Protein AF-A0A8S3RDM1-F1 (afdb_monomer_lite)

Foldseek 3Di:
DPDPPPVPPPPVDLVSQLVVLVVQLVVLVVLLVLLQLLLVFFPDNVLSVQLNVLSVVLNVLSVVLNVLSVVVVVDPDDVVSVVVNVVSVVVNVVSSVSSQVSSLVSLLRDGHDDPDPPPPPSNVSNVLSVVVNVQQVVVVVVCVVVFDADPVRDGDDDPDDGDGSVVVPDDD

InterPro domains:
  IPR006077 Vinculin/alpha-catenin [PF01044] (12-110)
  IPR036723 Alpha-catenin/vinculin-like superfamily [SSF47220] (10-109)

Radius of gyration: 20.77 Å; chains: 1; bounding box: 44×54×52 Å

Sequence (172 aa):
MATSEWKLIMWKTHEELVKTARSVAENGRKMMKFAEILSQHCVDKRFARDLIFYANQIPTVSTQLSIIANVHQGSSGDGDVTKILTENAENLMKIVLQTMKAAEAVCVKGLKAPEDSSNSDATSAIVLATQWQRRLIRQRQREIVDADRDDLGLRRIEEHRPPKLTQIFKTE

Organism: Mytilus edulis (NCBI:txid6550)

pLDDT: mean 79.58, std 14.22, range [36.25, 95.94]

Structure (mmCIF, N/CA/C/O backbone):
data_AF-A0A8S3RDM1-F1
#
_entry.id   AF-A0A8S3RDM1-F1
#
loop_
_atom_site.group_PDB
_atom_site.id
_atom_site.type_symbol
_atom_site.label_atom_id
_atom_site.label_alt_id
_atom_site.label_comp_id
_atom_site.label_asym_id
_atom_site.label_entity_id
_atom_site.label_seq_id
_atom_site.pdbx_PDB_ins_code
_atom_site.Cartn_x
_atom_site.Cartn_y
_atom_site.Cartn_z
_atom_site.occupancy
_atom_site.B_iso_or_equiv
_atom_site.auth_seq_id
_atom_site.auth_comp_id
_atom_site.auth_asym_id
_atom_site.auth_atom_id
_atom_site.pdbx_PDB_model_num
ATOM 1 N N . MET A 1 1 ? -6.218 -23.429 35.665 1.00 36.25 1 MET A N 1
ATOM 2 C CA . MET A 1 1 ? -7.199 -22.379 35.314 1.00 36.25 1 MET A CA 1
ATOM 3 C C . MET A 1 1 ? -6.469 -21.043 35.216 1.00 36.25 1 MET A C 1
ATOM 5 O O . MET A 1 1 ? -6.485 -20.286 36.168 1.00 36.25 1 MET A O 1
ATOM 9 N N . ALA A 1 2 ? -5.747 -20.797 34.119 1.00 41.84 2 ALA A N 1
ATOM 10 C CA . ALA A 1 2 ? -4.904 -19.602 33.966 1.00 41.84 2 ALA A CA 1
ATOM 11 C C . ALA A 1 2 ? -4.796 -19.194 32.486 1.00 41.84 2 ALA A C 1
ATOM 13 O O . ALA A 1 2 ? -3.706 -19.106 31.931 1.00 41.84 2 ALA A O 1
ATOM 14 N N . THR A 1 3 ? -5.933 -19.041 31.801 1.00 45.44 3 THR A N 1
ATOM 15 C CA . THR A 1 3 ? -5.946 -18.748 30.353 1.00 45.44 3 THR A CA 1
ATOM 16 C C . THR A 1 3 ? -6.879 -17.607 29.943 1.00 45.44 3 THR A C 1
ATOM 18 O O . THR A 1 3 ? -7.034 -17.359 28.751 1.00 45.44 3 THR A O 1
ATOM 21 N N . SER A 1 4 ? -7.435 -16.850 30.894 1.00 45.03 4 SER A N 1
ATOM 22 C CA . SER A 1 4 ? -8.385 -15.764 30.587 1.00 45.03 4 SER A CA 1
ATOM 23 C C . SER A 1 4 ? -7.847 -14.351 30.850 1.00 45.03 4 SER A C 1
ATOM 25 O O . SER A 1 4 ? -8.366 -13.400 30.278 1.00 45.03 4 SER A O 1
ATOM 27 N N . GLU A 1 5 ? -6.801 -14.186 31.669 1.00 42.78 5 GLU A N 1
ATOM 28 C CA . GLU A 1 5 ? -6.366 -12.859 32.155 1.00 42.78 5 GLU A CA 1
ATOM 29 C C . GLU A 1 5 ? -5.552 -12.028 31.150 1.00 42.78 5 GLU A C 1
ATOM 31 O O . GLU A 1 5 ? -5.503 -10.807 31.257 1.00 42.78 5 GLU A O 1
ATOM 36 N N . TRP A 1 6 ? -4.965 -12.636 30.117 1.00 46.00 6 TRP A N 1
ATOM 37 C CA . TRP A 1 6 ? -4.064 -11.909 29.208 1.00 46.00 6 TRP A CA 1
ATOM 38 C C . TRP A 1 6 ? -4.769 -11.208 28.038 1.00 46.00 6 TRP A C 1
ATOM 40 O O . TRP A 1 6 ? -4.183 -10.326 27.413 1.00 46.00 6 TRP A O 1
ATOM 50 N N . LYS A 1 7 ? -6.033 -11.547 27.742 1.00 45.84 7 LYS A N 1
ATOM 51 C CA . LYS A 1 7 ? -6.793 -10.902 26.652 1.00 45.84 7 LYS A CA 1
ATOM 52 C C . LYS A 1 7 ? -7.329 -9.512 27.011 1.00 45.84 7 LYS A C 1
ATOM 54 O O . LYS A 1 7 ? -7.686 -8.771 26.102 1.00 45.84 7 LYS A O 1
ATOM 59 N N . LEU A 1 8 ? -7.335 -9.138 28.293 1.00 43.53 8 LEU A N 1
ATOM 60 C CA . LEU A 1 8 ? -7.805 -7.828 28.763 1.00 43.53 8 LEU A CA 1
ATOM 61 C C . LEU A 1 8 ? -6.695 -6.773 28.937 1.00 43.53 8 LEU A C 1
ATOM 63 O O . LEU A 1 8 ? -6.995 -5.632 29.264 1.00 43.53 8 LEU A O 1
ATOM 67 N N . ILE A 1 9 ? -5.422 -7.112 28.698 1.00 50.38 9 ILE A N 1
ATOM 68 C CA . ILE A 1 9 ? -4.283 -6.211 28.980 1.00 50.38 9 ILE A CA 1
ATOM 69 C C . ILE A 1 9 ? -3.872 -5.347 27.761 1.00 50.38 9 ILE A C 1
ATOM 71 O O . ILE A 1 9 ? -2.963 -4.527 27.851 1.00 50.38 9 ILE A O 1
ATOM 75 N N . MET A 1 10 ? -4.542 -5.458 26.610 1.00 48.69 10 MET A N 1
ATOM 76 C CA . MET A 1 10 ? -4.041 -4.884 25.346 1.00 48.69 10 MET A CA 1
ATOM 77 C C . MET A 1 10 ? -4.604 -3.524 24.899 1.00 48.69 10 MET A C 1
ATOM 79 O O . MET A 1 10 ? -4.411 -3.155 23.748 1.00 48.69 10 MET A O 1
ATOM 83 N N . TRP A 1 11 ? -5.166 -2.724 25.808 1.00 53.19 11 TRP A N 1
ATOM 84 C CA . TRP A 1 11 ? -5.164 -1.254 25.696 1.00 53.19 11 TRP A CA 1
ATOM 85 C C . TRP A 1 11 ? -5.039 -0.672 27.102 1.00 53.19 11 TRP A C 1
ATOM 87 O O . TRP A 1 11 ? -5.969 -0.780 27.897 1.00 53.19 11 TRP A O 1
ATOM 97 N N . LYS A 1 12 ? -3.876 -0.107 27.451 1.00 59.81 12 LYS A N 1
ATOM 98 C CA . LYS A 1 12 ? -3.601 0.329 28.829 1.00 59.81 12 LYS A CA 1
ATOM 99 C C . LYS A 1 12 ? -4.447 1.538 29.226 1.00 59.81 12 LYS A C 1
ATOM 101 O O . LYS A 1 12 ? -4.774 1.665 30.400 1.00 59.81 12 LYS A O 1
ATOM 106 N N . THR A 1 13 ? -4.872 2.368 28.269 1.00 66.56 13 THR A N 1
ATOM 107 C CA . THR A 1 13 ? -5.927 3.372 28.470 1.00 66.56 13 THR A CA 1
ATOM 108 C C . THR A 1 13 ? -6.707 3.663 27.183 1.00 66.56 13 THR A C 1
ATOM 110 O O . THR A 1 13 ? -6.199 3.566 26.068 1.00 66.56 13 THR A O 1
ATOM 113 N N . HIS A 1 14 ? -7.959 4.088 27.334 1.00 65.81 14 HIS A N 1
ATOM 114 C CA . HIS A 1 14 ? -8.801 4.569 26.236 1.00 65.81 14 HIS A CA 1
ATOM 115 C C . HIS A 1 14 ? -8.148 5.740 25.454 1.00 65.81 14 HIS A C 1
ATOM 117 O O . HIS A 1 14 ? -8.300 5.859 24.237 1.00 65.81 14 HIS A O 1
ATOM 123 N N . GLU A 1 15 ? -7.381 6.594 26.138 1.00 72.38 15 GLU A N 1
ATOM 124 C CA . GLU A 1 15 ? -6.649 7.698 25.511 1.00 72.38 15 GLU A CA 1
ATOM 125 C C . GLU A 1 15 ? -5.608 7.197 24.499 1.00 72.38 15 GLU A C 1
ATOM 127 O O .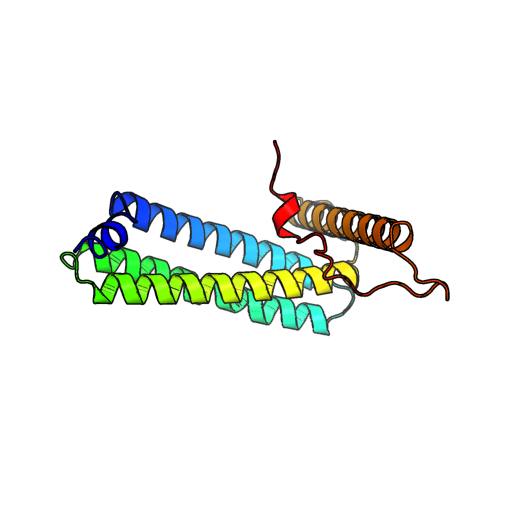 GLU A 1 15 ? -5.507 7.736 23.395 1.00 72.38 15 GLU A O 1
ATOM 132 N N . GLU A 1 16 ? -4.892 6.116 24.824 1.00 77.31 16 GLU A N 1
ATOM 133 C CA . GLU A 1 16 ? -3.962 5.463 23.899 1.00 77.31 16 GLU A CA 1
ATOM 134 C C . GLU A 1 16 ? -4.685 4.908 22.673 1.00 77.31 16 GLU A C 1
ATOM 136 O O . GLU A 1 16 ? -4.185 5.047 21.554 1.00 77.31 16 GLU A O 1
ATOM 141 N N . LEU A 1 17 ? -5.872 4.325 22.857 1.00 74.75 17 LEU A N 1
ATOM 142 C CA . LEU A 1 17 ? -6.656 3.765 21.761 1.00 74.75 17 LEU A CA 1
ATOM 143 C C . LEU A 1 17 ? -7.090 4.852 20.773 1.00 74.75 17 LEU A C 1
ATOM 145 O O . LEU A 1 17 ? -6.852 4.735 19.570 1.00 74.75 17 LEU A O 1
ATOM 149 N N . VAL A 1 18 ? -7.668 5.943 21.275 1.00 75.81 18 VAL A N 1
ATOM 150 C CA . VAL A 1 18 ? -8.105 7.066 20.436 1.00 75.81 18 VAL A CA 1
ATOM 151 C C . VAL A 1 18 ? -6.918 7.775 19.791 1.00 75.81 18 VAL A C 1
ATOM 153 O O . VAL A 1 18 ? -6.969 8.118 18.607 1.00 75.81 18 VAL A O 1
ATOM 156 N N . LYS A 1 19 ? -5.817 7.960 20.525 1.00 84.06 19 LYS A N 1
ATOM 157 C CA . LYS A 1 19 ? -4.578 8.519 19.973 1.00 84.06 19 LYS A CA 1
ATOM 158 C C . LYS A 1 19 ? -4.029 7.646 18.846 1.00 84.06 19 LYS A C 1
ATOM 160 O O . LYS A 1 19 ? -3.633 8.171 17.804 1.00 84.06 19 LYS A O 1
ATOM 165 N N . THR A 1 20 ? -4.054 6.328 19.021 1.00 82.06 20 THR A N 1
ATOM 166 C CA . THR A 1 20 ? -3.621 5.368 18.000 1.00 82.06 20 THR A CA 1
ATOM 167 C C . THR A 1 20 ? -4.541 5.412 16.784 1.00 82.06 20 THR A C 1
ATOM 169 O O . THR A 1 20 ? -4.039 5.549 15.672 1.00 82.06 20 THR A O 1
ATOM 172 N N . ALA A 1 21 ? -5.866 5.405 16.963 1.00 80.12 21 ALA A N 1
ATOM 173 C CA . ALA A 1 21 ? -6.826 5.509 15.861 1.00 80.12 21 ALA A CA 1
ATOM 174 C C . ALA A 1 21 ? -6.643 6.804 15.047 1.00 80.12 21 ALA A C 1
ATOM 176 O O . ALA A 1 21 ? -6.607 6.764 13.817 1.00 80.12 21 ALA A O 1
ATOM 177 N N . ARG A 1 22 ? -6.426 7.948 15.716 1.00 82.69 22 ARG A N 1
ATOM 178 C CA . ARG A 1 22 ? -6.121 9.223 15.040 1.00 82.69 22 ARG A CA 1
ATOM 179 C C . ARG A 1 22 ? -4.794 9.181 14.287 1.00 82.69 22 ARG A C 1
ATOM 181 O O . ARG A 1 22 ? -4.723 9.661 13.161 1.00 82.69 22 ARG A O 1
ATOM 188 N N . SER A 1 23 ? -3.753 8.606 14.891 1.00 86.06 23 SER A N 1
ATOM 189 C CA . SER A 1 23 ? -2.446 8.430 14.244 1.00 86.06 23 SER A CA 1
ATOM 190 C C . SER A 1 23 ? -2.560 7.559 12.990 1.00 86.06 23 SER A C 1
ATOM 192 O O . SER A 1 23 ? -2.016 7.889 11.938 1.00 86.06 23 SER A O 1
ATOM 194 N N . VAL A 1 24 ? -3.332 6.477 13.074 1.00 84.19 24 VAL A N 1
ATOM 195 C CA . VAL A 1 24 ? -3.627 5.587 11.950 1.00 84.19 24 VAL A CA 1
ATOM 196 C C . VAL A 1 24 ? -4.374 6.331 10.839 1.00 84.19 24 VAL A C 1
ATOM 198 O O . VAL A 1 24 ? -3.965 6.239 9.684 1.00 84.19 24 VAL A O 1
ATOM 201 N N . ALA A 1 25 ? -5.393 7.128 11.171 1.00 83.69 25 ALA A N 1
ATOM 202 C CA . ALA A 1 25 ? -6.115 7.936 10.190 1.00 83.69 25 ALA A CA 1
ATOM 203 C C . ALA A 1 25 ? -5.217 8.987 9.514 1.00 83.69 25 ALA A C 1
ATOM 205 O O . ALA A 1 25 ? -5.263 9.159 8.296 1.00 83.69 25 ALA A O 1
ATOM 206 N N . GLU A 1 26 ? -4.351 9.651 10.281 1.00 86.69 26 GLU A N 1
ATOM 207 C CA . GLU A 1 26 ? -3.385 10.615 9.750 1.00 86.69 26 GLU A CA 1
ATOM 208 C C . GLU A 1 26 ? -2.372 9.957 8.804 1.00 86.69 26 GLU A C 1
ATOM 210 O O . GLU A 1 26 ? -2.126 10.449 7.701 1.00 86.69 26 GLU A O 1
ATOM 215 N N . ASN A 1 27 ? -1.823 8.805 9.190 1.00 87.88 27 ASN A N 1
ATOM 216 C CA . ASN A 1 27 ? -0.929 8.037 8.327 1.00 87.88 27 ASN A CA 1
ATOM 217 C C . ASN A 1 27 ? -1.652 7.514 7.077 1.00 87.88 27 ASN A C 1
ATOM 219 O O . ASN A 1 27 ? -1.062 7.499 5.996 1.00 87.88 27 ASN A O 1
ATOM 223 N N . GLY A 1 28 ? -2.936 7.165 7.190 1.00 87.31 28 GLY A N 1
ATOM 224 C CA . GLY A 1 28 ? -3.789 6.816 6.057 1.00 87.31 28 GLY A CA 1
ATOM 225 C C . GLY A 1 28 ? -3.912 7.954 5.039 1.00 87.31 28 GLY A C 1
ATOM 226 O O . GLY A 1 28 ? -3.755 7.722 3.841 1.00 87.31 28 GLY A O 1
ATOM 227 N N . ARG A 1 29 ? -4.085 9.204 5.497 1.00 87.44 29 ARG A N 1
ATOM 228 C CA . ARG A 1 29 ? -4.095 10.389 4.615 1.00 87.44 29 ARG A CA 1
ATOM 229 C C . ARG A 1 29 ? -2.766 10.587 3.889 1.00 87.44 29 ARG A C 1
ATOM 231 O O . ARG A 1 29 ? -2.751 10.834 2.685 1.00 87.44 29 ARG A O 1
ATOM 238 N N . LYS A 1 30 ? -1.642 10.433 4.595 1.00 89.69 30 LYS A N 1
ATOM 239 C CA . LYS A 1 30 ? -0.302 10.514 3.984 1.00 89.69 30 LYS A CA 1
ATOM 240 C C . LYS A 1 30 ? -0.098 9.430 2.925 1.00 89.69 30 LYS A C 1
ATOM 242 O O . LYS A 1 30 ? 0.445 9.707 1.859 1.00 89.69 30 LYS A O 1
ATOM 247 N N . MET A 1 31 ? -0.565 8.214 3.201 1.00 90.44 31 MET A N 1
ATOM 248 C CA . MET A 1 31 ? -0.509 7.091 2.266 1.00 90.44 31 MET A CA 1
ATOM 249 C C . MET A 1 31 ? -1.336 7.344 1.006 1.00 90.44 31 MET A C 1
ATOM 251 O O . MET A 1 31 ? -0.870 7.052 -0.093 1.00 90.44 31 MET A O 1
ATOM 255 N N . MET A 1 32 ? -2.526 7.924 1.157 1.00 91.44 32 MET A N 1
ATOM 256 C CA . MET A 1 32 ? -3.372 8.323 0.035 1.00 91.44 32 MET A CA 1
ATOM 257 C C . MET A 1 32 ? -2.675 9.364 -0.844 1.00 91.44 32 MET A C 1
ATOM 259 O O . MET A 1 32 ? -2.529 9.142 -2.041 1.00 91.44 32 MET A O 1
ATOM 263 N N . LYS A 1 33 ? -2.137 10.434 -0.243 1.00 91.56 33 LYS A N 1
ATOM 264 C CA . LYS A 1 33 ? -1.381 11.467 -0.969 1.00 91.56 33 LYS A CA 1
ATOM 265 C C . LYS A 1 33 ? -0.176 10.881 -1.714 1.00 91.56 33 LYS A C 1
ATOM 267 O O . LYS A 1 33 ? 0.085 11.229 -2.862 1.00 91.56 33 LYS A O 1
ATOM 272 N N . PHE A 1 34 ? 0.550 9.958 -1.084 1.00 92.12 34 PHE A N 1
ATOM 273 C CA . PHE A 1 34 ? 1.652 9.248 -1.732 1.00 92.12 34 PHE A CA 1
ATOM 274 C C . PHE A 1 34 ? 1.173 8.412 -2.931 1.00 92.12 34 PHE A C 1
ATOM 276 O O . PHE A 1 34 ? 1.770 8.479 -4.005 1.00 92.12 34 PHE A O 1
ATOM 283 N N . ALA A 1 35 ? 0.077 7.665 -2.780 1.00 93.88 35 ALA A N 1
ATOM 284 C CA . ALA A 1 35 ? -0.511 6.866 -3.852 1.00 93.88 35 ALA A CA 1
ATOM 285 C C . ALA A 1 35 ? -1.009 7.729 -5.027 1.00 93.88 35 ALA A C 1
ATOM 287 O O . ALA A 1 35 ? -0.796 7.367 -6.186 1.00 93.88 35 ALA A O 1
ATOM 288 N N . GLU A 1 36 ? -1.606 8.888 -4.743 1.00 93.75 36 GLU A N 1
ATOM 289 C CA . GLU A 1 36 ? -2.037 9.864 -5.747 1.00 93.75 36 GLU A CA 1
ATOM 290 C C . GLU A 1 36 ? -0.866 10.350 -6.594 1.00 93.75 36 GLU A C 1
ATOM 292 O O . GLU A 1 36 ? -0.905 10.221 -7.821 1.00 93.75 36 GLU A O 1
ATOM 297 N N . ILE A 1 37 ? 0.207 10.807 -5.947 1.00 93.06 37 ILE A N 1
ATOM 298 C CA . ILE A 1 37 ? 1.428 11.247 -6.626 1.00 93.06 37 ILE A CA 1
ATOM 299 C C . ILE A 1 37 ? 1.980 10.122 -7.512 1.00 93.06 37 ILE A C 1
ATOM 301 O O . ILE A 1 37 ? 2.209 10.318 -8.707 1.00 93.06 37 ILE A O 1
ATOM 305 N N . LEU A 1 38 ? 2.150 8.912 -6.969 1.00 93.12 38 LEU A N 1
ATOM 306 C CA . LEU A 1 38 ? 2.675 7.788 -7.749 1.00 93.12 38 LEU A CA 1
ATOM 307 C C . LEU A 1 38 ? 1.798 7.451 -8.960 1.00 93.12 38 LEU A C 1
ATOM 309 O O . LEU A 1 38 ? 2.320 7.157 -10.036 1.00 93.12 38 LEU A O 1
ATOM 313 N N . SER A 1 39 ? 0.475 7.513 -8.814 1.00 94.00 39 SER A N 1
ATOM 314 C CA . SER A 1 39 ? -0.459 7.220 -9.903 1.00 94.00 39 SER A CA 1
ATOM 315 C C . SER A 1 39 ? -0.374 8.240 -11.049 1.00 94.00 39 SER A C 1
ATOM 317 O O . SER A 1 39 ? -0.440 7.860 -12.223 1.00 94.00 39 SER A O 1
ATOM 319 N N . GLN A 1 40 ? -0.167 9.523 -10.729 1.00 92.44 40 GLN A N 1
ATOM 320 C CA . GLN A 1 40 ? -0.043 10.603 -11.711 1.00 92.44 40 GLN A CA 1
ATOM 321 C C . GLN A 1 40 ? 1.212 10.417 -12.566 1.00 92.44 40 GLN A C 1
ATOM 323 O O . GLN A 1 40 ? 1.150 10.503 -13.797 1.00 92.44 40 GLN A O 1
ATOM 328 N N . HIS A 1 41 ? 2.322 10.064 -11.914 1.00 91.50 41 HIS A N 1
ATOM 329 C CA . HIS A 1 41 ? 3.619 9.874 -12.554 1.00 91.50 41 HIS A CA 1
ATOM 330 C C . HIS A 1 41 ? 3.837 8.459 -13.112 1.00 91.50 41 HIS A C 1
ATOM 332 O O . HIS A 1 41 ? 4.849 8.216 -13.763 1.00 91.50 41 HIS A O 1
ATOM 338 N N . CYS A 1 42 ? 2.911 7.515 -12.929 1.00 92.88 42 CYS A N 1
ATOM 339 C CA . CYS A 1 42 ? 3.068 6.163 -13.462 1.00 92.88 42 CYS A CA 1
ATOM 340 C C . CYS A 1 42 ? 3.029 6.132 -14.999 1.00 92.88 42 CYS A C 1
ATOM 342 O O . CYS A 1 42 ? 2.172 6.752 -15.643 1.00 92.88 42 CYS A O 1
ATOM 344 N N . VAL A 1 43 ? 3.948 5.360 -15.589 1.00 92.75 43 VAL A N 1
ATOM 345 C CA . VAL A 1 43 ? 4.012 5.125 -17.040 1.00 92.75 43 VAL A CA 1
ATOM 346 C C . VAL A 1 43 ? 2.805 4.314 -17.528 1.00 92.75 43 VAL A C 1
ATOM 348 O O . VAL A 1 43 ? 2.284 4.586 -18.608 1.00 92.75 43 VAL A O 1
ATOM 351 N N . ASP A 1 44 ? 2.324 3.354 -16.731 1.00 94.00 44 ASP A N 1
ATOM 352 C CA . ASP A 1 44 ? 1.198 2.484 -17.082 1.00 94.00 44 ASP A CA 1
ATOM 353 C C . ASP A 1 44 ? -0.083 2.866 -16.329 1.00 94.00 44 ASP A C 1
ATOM 355 O O . ASP A 1 44 ? -0.202 2.733 -15.108 1.00 94.00 44 ASP A O 1
ATOM 359 N N . LYS A 1 45 ? -1.094 3.301 -17.084 1.00 92.62 45 LYS A N 1
ATOM 360 C CA . LYS A 1 45 ? -2.367 3.775 -16.532 1.00 92.62 45 LYS A CA 1
ATOM 361 C C . LYS A 1 45 ? -3.248 2.672 -15.942 1.00 92.62 45 LYS A C 1
ATOM 363 O O . LYS A 1 45 ? -4.221 3.008 -15.272 1.00 92.62 45 LYS A O 1
ATOM 368 N N . ARG A 1 46 ? -2.977 1.386 -16.195 1.00 94.56 46 ARG A N 1
ATOM 369 C CA . ARG A 1 46 ? -3.724 0.280 -15.565 1.00 94.56 46 ARG A CA 1
ATOM 370 C C . ARG A 1 46 ? -3.328 0.152 -14.097 1.00 94.56 46 ARG A C 1
ATOM 372 O O . ARG A 1 46 ? -4.179 0.302 -13.231 1.00 94.56 46 ARG A O 1
ATOM 379 N N . PHE A 1 47 ? -2.028 0.040 -13.828 1.00 92.81 47 PHE A N 1
ATOM 380 C CA . PHE A 1 47 ? -1.492 -0.018 -12.464 1.00 92.81 47 PHE A CA 1
ATOM 381 C C . PHE A 1 47 ? -1.775 1.260 -11.665 1.00 92.81 47 PHE A C 1
ATOM 383 O O . PHE A 1 47 ? -2.060 1.188 -10.474 1.00 92.81 47 PHE A O 1
ATOM 390 N N . ALA A 1 48 ? -1.765 2.426 -12.323 1.00 93.62 48 ALA A N 1
ATOM 391 C CA . ALA A 1 48 ? -2.170 3.682 -11.693 1.00 93.62 48 ALA A CA 1
ATOM 392 C C . ALA A 1 48 ? -3.624 3.646 -11.187 1.00 93.62 48 ALA A C 1
ATOM 394 O O . ALA A 1 48 ? -3.902 4.099 -10.079 1.00 93.62 48 ALA A O 1
ATOM 395 N N . ARG A 1 49 ? -4.550 3.091 -11.983 1.00 95.56 49 ARG A N 1
ATOM 396 C CA . ARG A 1 49 ? -5.963 2.951 -11.600 1.00 95.56 49 ARG A CA 1
ATOM 397 C C . ARG A 1 49 ? -6.145 1.965 -10.455 1.00 95.56 49 ARG A C 1
ATOM 399 O O . ARG A 1 49 ? -6.879 2.278 -9.524 1.00 95.56 49 ARG A O 1
ATOM 406 N N . ASP A 1 50 ? -5.445 0.835 -10.496 1.00 94.50 50 ASP A N 1
ATOM 407 C CA . ASP A 1 50 ? -5.490 -0.158 -9.419 1.00 94.50 50 ASP A CA 1
ATOM 408 C C . ASP A 1 50 ? -4.983 0.441 -8.099 1.00 94.50 50 ASP A C 1
ATOM 410 O O . ASP A 1 50 ? -5.624 0.289 -7.061 1.00 94.50 50 ASP A O 1
ATOM 414 N N . LEU A 1 51 ? -3.877 1.193 -8.135 1.00 95.56 51 LEU A N 1
ATOM 415 C CA . LEU A 1 51 ? -3.340 1.882 -6.960 1.00 95.56 51 LEU A CA 1
ATOM 416 C C . LEU A 1 51 ? -4.355 2.860 -6.352 1.00 95.56 51 LEU A C 1
ATOM 418 O O . LEU A 1 51 ? -4.593 2.820 -5.145 1.00 95.56 51 LEU A O 1
ATOM 422 N N . ILE A 1 52 ? -4.981 3.703 -7.177 1.00 95.94 52 ILE A N 1
ATOM 423 C CA . ILE A 1 52 ? -6.001 4.654 -6.714 1.00 95.94 52 ILE A CA 1
ATOM 424 C C . ILE A 1 52 ? -7.236 3.936 -6.163 1.00 95.94 52 ILE A C 1
ATOM 426 O O . ILE A 1 52 ? -7.775 4.350 -5.139 1.00 95.94 52 ILE A O 1
ATOM 430 N N . PHE A 1 53 ? -7.668 2.841 -6.792 1.00 94.44 53 PHE A N 1
ATOM 431 C CA . PHE A 1 53 ? -8.808 2.055 -6.322 1.00 94.44 53 PHE A CA 1
ATOM 432 C C . PHE A 1 53 ? -8.608 1.536 -4.889 1.00 94.44 53 PHE A C 1
ATOM 434 O O . PHE A 1 53 ? -9.518 1.641 -4.065 1.00 94.44 53 PHE A O 1
ATOM 441 N N . TYR A 1 54 ? -7.423 1.011 -4.566 1.00 93.38 54 TYR A N 1
ATOM 442 C CA . TYR A 1 54 ? -7.121 0.572 -3.200 1.00 93.38 54 TYR A CA 1
ATOM 443 C C . TYR A 1 54 ? -6.912 1.755 -2.244 1.00 93.38 54 TYR A C 1
ATOM 445 O O . TYR A 1 54 ? -7.452 1.747 -1.138 1.00 93.38 54 TYR A O 1
ATOM 453 N N . ALA A 1 55 ? -6.210 2.807 -2.679 1.00 93.44 55 ALA A N 1
ATOM 454 C CA . ALA A 1 55 ? -5.942 3.982 -1.849 1.00 93.44 55 ALA A CA 1
ATOM 455 C C . ALA A 1 55 ? -7.225 4.716 -1.418 1.00 93.44 55 ALA A C 1
ATOM 457 O O . ALA A 1 55 ? -7.324 5.158 -0.275 1.00 93.44 55 ALA A O 1
ATOM 458 N N . ASN A 1 56 ? -8.240 4.777 -2.287 1.00 92.44 56 ASN A N 1
ATOM 459 C CA . ASN A 1 56 ? -9.530 5.413 -1.997 1.00 92.44 56 ASN A CA 1
ATOM 460 C C . ASN A 1 56 ? -10.353 4.708 -0.910 1.00 92.44 56 ASN A C 1
ATOM 462 O O . ASN A 1 56 ? -11.278 5.306 -0.367 1.00 92.44 56 ASN A O 1
ATOM 466 N N . GLN A 1 57 ? -10.026 3.462 -0.560 1.00 91.00 57 GLN A N 1
ATOM 467 C CA . GLN A 1 57 ? -10.711 2.735 0.513 1.00 91.00 57 GLN A CA 1
ATOM 468 C C . GLN A 1 57 ? -10.151 3.079 1.906 1.00 91.00 57 GLN A C 1
ATOM 470 O O . GLN A 1 57 ? -10.840 2.905 2.913 1.00 91.00 57 GLN A O 1
ATOM 475 N N . ILE A 1 58 ? -8.922 3.607 1.984 1.00 88.62 58 ILE A N 1
ATOM 476 C CA . ILE A 1 58 ? -8.236 3.926 3.247 1.00 88.62 58 ILE A CA 1
ATOM 477 C C . ILE A 1 58 ? -8.982 4.991 4.075 1.00 88.62 58 ILE A C 1
ATOM 479 O O . ILE A 1 58 ? -9.154 4.767 5.280 1.00 88.62 58 ILE A O 1
ATOM 483 N N . PRO A 1 59 ? -9.450 6.125 3.505 1.00 87.12 59 PRO A N 1
ATOM 484 C CA . PRO A 1 59 ? -10.142 7.154 4.281 1.00 87.12 59 PRO A CA 1
ATOM 485 C C . PRO A 1 59 ? -11.436 6.647 4.911 1.00 87.12 59 PRO A C 1
ATOM 487 O O . PRO A 1 59 ? -11.695 6.924 6.079 1.00 87.12 59 PRO A O 1
ATOM 490 N N . THR A 1 60 ? -12.227 5.864 4.171 1.00 86.38 60 THR A N 1
ATOM 491 C CA . THR A 1 60 ? -13.499 5.323 4.661 1.00 86.38 60 THR A CA 1
ATOM 492 C C . THR A 1 60 ? -13.288 4.457 5.897 1.00 86.38 60 THR A C 1
ATOM 494 O O . THR A 1 60 ? -13.947 4.674 6.914 1.00 86.38 60 THR A O 1
ATOM 497 N N . VAL A 1 61 ? -12.330 3.528 5.851 1.00 80.00 61 VAL A N 1
ATOM 498 C CA . VAL A 1 61 ? -12.066 2.633 6.987 1.00 80.00 61 VAL A CA 1
ATOM 499 C C . VAL A 1 61 ? -11.375 3.376 8.140 1.00 80.00 61 VAL A C 1
ATOM 501 O O . VAL A 1 61 ? -11.695 3.141 9.299 1.00 80.00 61 VAL A O 1
ATOM 504 N N . SER A 1 62 ? -10.522 4.363 7.852 1.00 84.19 62 SER A N 1
ATOM 505 C CA . SER A 1 62 ? -9.908 5.218 8.884 1.00 84.19 62 SER A CA 1
ATOM 506 C C . SER A 1 62 ? -10.932 6.066 9.652 1.00 84.19 62 SER A C 1
ATOM 508 O O . SER A 1 62 ? -10.830 6.228 10.874 1.00 84.19 62 SER A O 1
ATOM 510 N N . THR A 1 63 ? -11.937 6.600 8.952 1.00 85.25 63 THR A N 1
ATOM 511 C CA . THR A 1 63 ? -13.046 7.340 9.566 1.00 85.25 63 THR A CA 1
ATOM 512 C C . THR A 1 63 ? -13.909 6.415 10.417 1.00 85.25 63 THR A C 1
ATOM 514 O O . THR A 1 63 ? -14.231 6.773 11.548 1.00 85.25 63 THR A O 1
ATOM 517 N N . GLN A 1 64 ? -14.224 5.209 9.930 1.00 83.88 64 GLN A N 1
ATOM 518 C CA . GLN A 1 64 ? -14.944 4.205 10.722 1.00 83.88 64 GLN A CA 1
ATOM 519 C C . GLN A 1 64 ? -14.194 3.864 12.015 1.00 83.88 64 GLN A C 1
ATOM 521 O O . GLN A 1 64 ? -14.791 3.922 13.088 1.00 83.88 64 GLN A O 1
ATOM 526 N N . LEU A 1 65 ? -12.883 3.608 11.938 1.00 82.62 65 LEU A N 1
ATOM 527 C CA . LEU A 1 65 ? -12.048 3.318 13.106 1.00 82.62 65 LEU A CA 1
ATOM 528 C C . LEU A 1 65 ? -12.084 4.459 14.132 1.00 82.62 65 LEU A C 1
ATOM 530 O O . LEU A 1 65 ? -12.214 4.221 15.331 1.00 82.62 65 LEU A O 1
ATOM 534 N N . SER A 1 66 ? -12.002 5.705 13.659 1.00 83.25 66 SER A N 1
ATOM 535 C CA . SER A 1 66 ? -12.036 6.895 14.516 1.00 83.25 66 SER A CA 1
ATOM 536 C C . SER A 1 66 ? -13.396 7.084 15.192 1.00 83.25 66 SER A C 1
ATOM 538 O O . SER A 1 66 ? -13.450 7.424 16.372 1.00 83.25 66 SER A O 1
ATOM 540 N N . ILE A 1 67 ? -14.495 6.847 14.467 1.00 82.50 67 ILE A N 1
ATOM 541 C CA . ILE A 1 67 ? -15.854 6.917 15.016 1.00 82.50 67 ILE A CA 1
ATOM 542 C C . ILE A 1 67 ? -16.045 5.833 16.080 1.00 82.50 67 ILE A C 1
ATOM 544 O O . ILE A 1 67 ? -16.452 6.158 17.190 1.00 82.50 67 ILE A O 1
ATOM 548 N N . ILE A 1 68 ? -15.701 4.575 15.786 1.00 78.69 68 ILE A N 1
ATOM 549 C CA . ILE A 1 68 ? -15.883 3.451 16.721 1.00 78.69 68 ILE A CA 1
ATOM 550 C C . ILE A 1 68 ? -15.025 3.648 17.978 1.00 78.69 68 ILE A C 1
ATOM 552 O O . ILE A 1 68 ? -15.520 3.461 19.088 1.00 78.69 68 ILE A O 1
ATOM 556 N N . ALA A 1 69 ? -13.776 4.105 17.830 1.00 78.94 69 ALA A N 1
ATOM 557 C CA . ALA A 1 69 ? -12.912 4.421 18.967 1.00 78.94 69 ALA A CA 1
ATOM 558 C C . ALA A 1 69 ? -13.500 5.535 19.854 1.00 78.94 69 ALA A C 1
ATOM 560 O O . ALA A 1 69 ? -13.419 5.457 21.076 1.00 78.94 69 ALA A O 1
ATOM 561 N N . ASN A 1 70 ? -14.139 6.549 19.261 1.00 79.25 70 ASN A N 1
ATOM 562 C CA . ASN A 1 70 ? -14.831 7.591 20.021 1.00 79.25 70 ASN A CA 1
ATOM 563 C C . ASN A 1 70 ? -16.160 7.109 20.630 1.00 79.25 70 ASN A C 1
ATOM 565 O O . ASN A 1 70 ? -16.531 7.584 21.695 1.00 79.25 70 ASN A O 1
ATOM 569 N N . VAL A 1 71 ? -16.878 6.170 20.007 1.00 75.00 71 VAL A N 1
ATOM 570 C CA . VAL A 1 71 ? -18.124 5.601 20.560 1.00 75.00 71 VAL A CA 1
ATOM 571 C C . VAL A 1 71 ? -17.834 4.685 21.753 1.00 75.00 71 VAL A C 1
ATOM 573 O O . VAL A 1 71 ? -18.548 4.742 22.753 1.00 75.00 71 VAL A O 1
ATOM 576 N N . HIS A 1 72 ? -16.735 3.925 21.718 1.00 71.06 72 HIS A N 1
ATOM 577 C CA . HIS A 1 72 ? -16.245 3.157 22.871 1.00 71.06 72 HIS A CA 1
ATOM 578 C C . HIS A 1 72 ? -16.040 4.041 24.118 1.00 71.06 72 HIS A C 1
ATOM 580 O O . HIS A 1 72 ? -16.165 3.580 25.246 1.00 71.06 72 HIS A O 1
ATOM 586 N N . GLN A 1 73 ? -15.752 5.328 23.940 1.00 63.41 73 GLN A N 1
ATOM 587 C CA . GLN A 1 73 ? -15.558 6.303 25.016 1.00 63.41 73 GLN A CA 1
ATOM 588 C C . GLN A 1 73 ? -16.817 6.529 25.872 1.00 63.41 73 GLN A C 1
ATOM 590 O O . GLN A 1 73 ? -16.705 6.847 27.053 1.00 63.41 73 GLN A O 1
ATOM 595 N N . GLY A 1 74 ? -18.007 6.363 25.280 1.00 60.38 74 GLY A N 1
ATOM 596 C CA . GLY A 1 74 ? -19.304 6.541 25.946 1.00 60.38 74 GLY A CA 1
ATOM 597 C C . GLY A 1 74 ? -19.982 5.235 26.373 1.00 60.38 74 GLY A C 1
ATOM 598 O O . GLY A 1 74 ? -20.989 5.273 27.073 1.00 60.38 74 GLY A O 1
ATOM 599 N N . SER A 1 75 ? -19.436 4.088 25.961 1.00 59.53 75 SER A N 1
ATOM 600 C CA . SER A 1 75 ? -19.950 2.751 26.261 1.00 59.53 75 SER A CA 1
ATOM 601 C C . SER A 1 75 ? -19.005 2.066 27.245 1.00 59.53 75 SER A C 1
ATOM 603 O O . SER A 1 75 ? -17.864 1.755 26.912 1.00 59.53 75 SER A O 1
ATOM 605 N N . SER A 1 76 ? -19.468 1.832 28.469 1.00 54.75 76 SER A N 1
ATOM 606 C CA . SER A 1 76 ? -18.724 1.187 29.553 1.00 54.75 76 SER A CA 1
ATOM 607 C C . SER A 1 76 ? -18.290 -0.247 29.205 1.00 54.75 76 SER A C 1
ATOM 609 O O . SER A 1 76 ? -18.980 -1.201 29.546 1.00 54.75 76 SER A O 1
ATOM 611 N N . GLY A 1 77 ? -17.135 -0.391 28.546 1.00 57.25 77 GLY A N 1
ATOM 612 C CA . GLY A 1 77 ? -16.354 -1.632 28.484 1.00 57.25 77 GLY A CA 1
ATOM 613 C C . GLY A 1 77 ? -17.053 -2.846 27.868 1.00 57.25 77 GLY A C 1
ATOM 614 O O . GLY A 1 77 ? -16.780 -3.966 28.293 1.00 57.25 77 GLY A O 1
ATOM 615 N N . ASP A 1 78 ? -17.950 -2.644 26.903 1.00 63.28 78 ASP A N 1
ATOM 616 C CA . ASP A 1 78 ? -18.617 -3.756 26.230 1.00 63.28 78 ASP A CA 1
ATOM 617 C C . ASP A 1 78 ? -17.634 -4.502 25.309 1.00 63.28 78 ASP A C 1
ATOM 619 O O . ASP A 1 78 ? -17.047 -3.925 24.387 1.00 63.28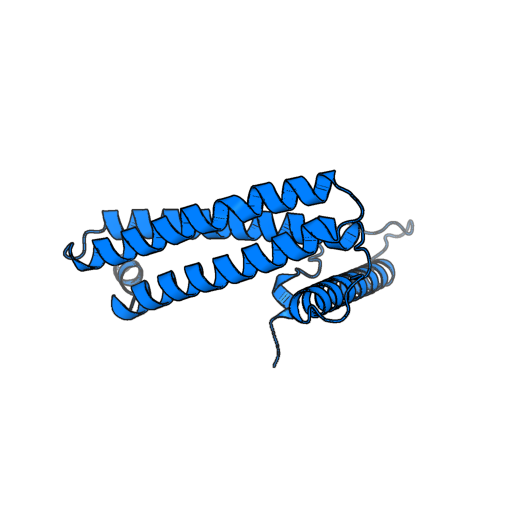 78 ASP A O 1
ATOM 623 N N . GLY A 1 79 ? -17.436 -5.797 25.573 1.00 66.25 79 GLY A N 1
ATOM 624 C CA . GLY A 1 79 ? -16.476 -6.640 24.853 1.00 66.25 79 GLY A CA 1
ATOM 625 C C . GLY A 1 79 ? -16.781 -6.769 23.358 1.00 66.25 79 GLY A C 1
ATOM 626 O O . GLY A 1 79 ? -15.872 -7.032 22.566 1.00 66.25 79 GLY A O 1
ATOM 627 N N . ASP A 1 80 ? -18.030 -6.527 22.955 1.00 72.56 80 ASP A N 1
ATOM 628 C CA . ASP A 1 80 ? -18.441 -6.544 21.551 1.00 72.56 80 ASP A CA 1
ATOM 629 C C . ASP A 1 80 ? -17.903 -5.320 20.783 1.00 72.56 80 ASP A C 1
ATOM 631 O O . ASP A 1 80 ? -17.434 -5.439 19.649 1.00 72.56 80 ASP A O 1
ATOM 635 N N . VAL A 1 81 ? -17.815 -4.151 21.432 1.00 70.75 81 VAL A N 1
ATOM 636 C CA . VAL A 1 81 ? -17.230 -2.934 20.836 1.00 70.75 81 VAL A CA 1
ATOM 637 C C . VAL A 1 81 ? -15.728 -3.107 20.593 1.00 70.75 81 VAL A C 1
ATOM 639 O O . VAL A 1 81 ? -15.217 -2.716 19.541 1.00 70.75 81 VAL A O 1
ATOM 642 N N . THR A 1 82 ? -15.005 -3.738 21.524 1.00 73.81 82 THR A N 1
ATOM 643 C CA . THR A 1 82 ? -13.574 -4.050 21.351 1.00 73.81 82 THR A CA 1
ATOM 644 C C . THR A 1 82 ? -13.335 -5.026 20.194 1.00 73.81 82 THR A C 1
ATOM 646 O O . THR A 1 82 ? -12.361 -4.887 19.443 1.00 73.81 82 THR A O 1
ATOM 649 N N . LYS A 1 83 ? -14.235 -5.998 20.008 1.00 80.19 83 LYS A N 1
ATOM 650 C CA . LYS A 1 83 ? -14.174 -6.945 18.891 1.00 80.19 83 LYS A CA 1
ATOM 651 C C . LYS A 1 83 ? -14.388 -6.240 17.549 1.00 80.19 83 LYS A C 1
ATOM 653 O O . LYS A 1 83 ? -13.552 -6.383 16.659 1.00 80.19 83 LYS A O 1
ATOM 658 N N . ILE A 1 84 ? -15.427 -5.410 17.437 1.00 81.94 84 ILE A N 1
ATOM 659 C CA . ILE A 1 84 ? -15.719 -4.614 16.231 1.00 81.94 84 ILE A CA 1
ATOM 660 C C . ILE A 1 84 ? -14.535 -3.703 15.873 1.00 81.94 84 ILE A C 1
ATOM 662 O O . ILE A 1 84 ? -14.177 -3.556 14.702 1.00 81.94 84 ILE A O 1
ATOM 666 N N . LEU A 1 85 ? -13.885 -3.110 16.877 1.00 78.06 85 LEU A N 1
ATOM 667 C CA . LEU A 1 85 ? -12.718 -2.259 16.668 1.00 78.06 85 LEU A CA 1
ATOM 668 C C . LEU A 1 85 ? -11.514 -3.041 16.128 1.00 78.06 85 LEU A C 1
ATOM 670 O O . LEU A 1 85 ? -10.835 -2.572 15.213 1.00 78.06 85 LEU A O 1
ATOM 674 N N . THR A 1 86 ? -11.275 -4.240 16.664 1.00 80.69 86 THR A N 1
ATOM 675 C CA . THR A 1 86 ? -10.226 -5.146 16.174 1.00 80.69 86 THR A CA 1
ATOM 676 C C . THR A 1 86 ? -10.479 -5.535 14.717 1.00 80.69 86 THR A C 1
ATOM 678 O O . THR A 1 86 ? -9.582 -5.407 13.885 1.00 80.69 86 THR A O 1
ATOM 681 N N . GLU A 1 87 ? -11.710 -5.919 14.372 1.00 84.31 87 GLU A N 1
ATOM 682 C CA . GLU A 1 87 ? -12.093 -6.270 12.997 1.00 84.31 87 GLU A CA 1
ATOM 683 C C . GLU A 1 87 ? -11.919 -5.088 12.028 1.00 84.31 87 GLU A C 1
ATOM 685 O O . GLU A 1 87 ? -11.422 -5.251 10.909 1.00 84.31 87 GLU A O 1
ATOM 690 N N . ASN A 1 88 ? -12.266 -3.873 12.462 1.00 84.06 88 ASN A N 1
ATOM 691 C CA . ASN A 1 88 ? -12.083 -2.670 11.655 1.00 84.06 88 ASN A CA 1
ATOM 692 C C . ASN A 1 88 ? -10.594 -2.349 11.426 1.00 84.06 88 ASN A C 1
ATOM 694 O O . ASN A 1 88 ? -10.190 -2.053 10.298 1.00 84.06 88 ASN A O 1
ATOM 698 N N . ALA A 1 89 ? -9.763 -2.481 12.464 1.00 82.62 89 ALA A N 1
ATOM 699 C CA . ALA A 1 89 ? -8.318 -2.290 12.367 1.00 82.62 89 ALA A CA 1
ATOM 700 C C . ALA A 1 89 ? -7.654 -3.328 11.443 1.00 82.62 89 ALA A C 1
ATOM 702 O O . ALA A 1 89 ? -6.810 -2.976 10.615 1.00 82.62 89 ALA A O 1
ATOM 703 N N . GLU A 1 90 ? -8.059 -4.598 11.526 1.00 84.50 90 GLU A N 1
ATOM 704 C CA . GLU A 1 90 ? -7.582 -5.646 10.620 1.00 84.50 90 GLU A CA 1
ATOM 705 C C . GLU A 1 90 ? -7.962 -5.363 9.164 1.00 84.50 90 GLU A C 1
ATOM 707 O O . GLU A 1 90 ? -7.132 -5.515 8.263 1.00 84.50 90 GLU A O 1
ATOM 712 N N . ASN A 1 91 ? -9.201 -4.931 8.917 1.00 88.06 91 ASN A N 1
ATOM 713 C CA . ASN A 1 91 ? -9.660 -4.575 7.577 1.00 88.06 91 ASN A CA 1
ATOM 714 C C . ASN A 1 91 ? -8.883 -3.386 7.010 1.00 88.06 91 ASN A C 1
ATOM 716 O O . ASN A 1 91 ? -8.452 -3.434 5.855 1.00 88.06 91 ASN A O 1
ATOM 720 N N . LEU A 1 92 ? -8.614 -2.368 7.830 1.00 86.31 92 LEU A N 1
ATOM 721 C CA . LEU A 1 92 ? -7.764 -1.252 7.429 1.00 86.31 92 LEU A CA 1
ATOM 722 C C . LEU A 1 92 ? -6.365 -1.731 7.041 1.00 86.31 92 LEU A C 1
ATOM 724 O O . LEU A 1 92 ? -5.850 -1.350 5.991 1.00 86.31 92 LEU A O 1
ATOM 728 N N . MET A 1 93 ? -5.760 -2.603 7.850 1.00 86.88 93 MET A N 1
ATOM 729 C CA . MET A 1 93 ? -4.413 -3.095 7.580 1.00 86.88 93 MET A CA 1
ATOM 730 C C . MET A 1 93 ? -4.347 -3.951 6.306 1.00 86.88 93 MET A C 1
ATOM 732 O O . MET A 1 93 ? -3.366 -3.876 5.561 1.00 86.88 93 MET A O 1
ATOM 736 N N . LYS A 1 94 ? -5.401 -4.718 5.998 1.00 89.06 94 LYS A N 1
ATOM 737 C CA . LYS A 1 94 ? -5.526 -5.457 4.728 1.00 89.06 94 LYS A CA 1
ATOM 738 C C . LYS A 1 94 ? -5.552 -4.503 3.528 1.00 89.06 94 LYS A C 1
ATOM 740 O O . LYS A 1 94 ? -4.806 -4.724 2.573 1.00 89.06 94 LYS A O 1
ATOM 745 N N . ILE A 1 95 ? -6.339 -3.428 3.595 1.00 90.25 95 ILE A N 1
ATOM 746 C CA . ILE A 1 95 ? -6.433 -2.409 2.533 1.00 90.25 95 ILE A CA 1
ATOM 747 C C . ILE A 1 95 ? -5.105 -1.664 2.368 1.00 90.25 95 ILE A C 1
ATOM 749 O O . ILE A 1 95 ? -4.626 -1.477 1.248 1.00 90.25 95 ILE A O 1
ATOM 753 N N . VAL A 1 96 ? -4.466 -1.285 3.476 1.00 89.88 96 VAL A N 1
ATOM 754 C CA . VAL A 1 96 ? -3.135 -0.662 3.480 1.00 89.88 96 VAL A CA 1
ATOM 755 C C . VAL A 1 96 ? -2.115 -1.572 2.797 1.00 89.88 96 VAL A C 1
ATOM 757 O O . VAL A 1 96 ? -1.371 -1.126 1.924 1.00 89.88 96 VAL A O 1
ATOM 760 N N . LEU A 1 97 ? -2.107 -2.865 3.127 1.00 90.12 97 LEU A N 1
ATOM 761 C CA . LEU A 1 97 ? -1.206 -3.830 2.502 1.00 90.12 97 LEU A CA 1
ATOM 762 C C . LEU A 1 97 ? -1.466 -3.975 0.996 1.00 90.12 97 LEU A C 1
ATOM 764 O O . LEU A 1 97 ? -0.513 -4.046 0.222 1.00 90.12 97 LEU A O 1
ATOM 768 N N . GLN A 1 98 ? -2.729 -4.016 0.565 1.00 93.06 98 GLN A N 1
ATOM 769 C CA . GLN A 1 98 ? -3.086 -4.055 -0.858 1.00 93.06 98 GLN A CA 1
ATOM 770 C C . GLN A 1 98 ? -2.639 -2.786 -1.592 1.00 93.06 98 GLN A C 1
ATOM 772 O O . GLN A 1 98 ? -2.040 -2.879 -2.662 1.00 93.06 98 GLN A O 1
ATOM 777 N N . THR A 1 99 ? -2.834 -1.620 -0.977 1.00 93.81 99 THR A N 1
ATOM 778 C CA . THR A 1 99 ? -2.382 -0.328 -1.511 1.00 93.81 99 THR A CA 1
ATOM 779 C C . THR A 1 99 ? -0.863 -0.301 -1.666 1.00 93.81 99 THR A C 1
ATOM 781 O O . THR A 1 99 ? -0.356 0.099 -2.710 1.00 93.81 99 THR A O 1
ATOM 784 N N . MET A 1 100 ? -0.117 -0.798 -0.673 1.00 92.19 100 MET A N 1
ATOM 785 C CA . MET A 1 100 ? 1.343 -0.895 -0.759 1.00 92.19 100 MET A CA 1
ATOM 786 C C . MET A 1 100 ? 1.801 -1.864 -1.849 1.00 92.19 100 MET A C 1
ATOM 788 O O . MET A 1 100 ? 2.697 -1.521 -2.610 1.00 92.19 100 MET A O 1
ATOM 792 N N . LYS A 1 101 ? 1.162 -3.030 -2.002 1.00 92.19 101 LYS A N 1
ATOM 793 C CA . LYS A 1 101 ? 1.466 -3.961 -3.104 1.00 92.19 101 LYS A CA 1
ATOM 794 C C . LYS A 1 101 ? 1.200 -3.338 -4.478 1.00 92.19 101 LYS A C 1
ATOM 796 O O . LYS A 1 101 ? 1.993 -3.515 -5.400 1.00 92.19 101 LYS A O 1
ATOM 801 N N . ALA A 1 102 ? 0.108 -2.588 -4.620 1.00 94.12 102 ALA A N 1
ATOM 802 C CA . ALA A 1 102 ? -0.188 -1.857 -5.849 1.00 94.12 102 ALA A CA 1
ATOM 803 C C . ALA A 1 102 ? 0.844 -0.744 -6.108 1.00 94.12 102 ALA A C 1
ATOM 805 O O . ALA A 1 102 ? 1.290 -0.567 -7.242 1.00 94.12 102 ALA A O 1
ATOM 806 N N . ALA A 1 103 ? 1.293 -0.047 -5.059 1.00 94.25 103 ALA A N 1
ATOM 807 C CA . ALA A 1 103 ? 2.345 0.961 -5.157 1.00 94.25 103 ALA A CA 1
ATOM 808 C C . ALA A 1 103 ? 3.685 0.338 -5.580 1.00 94.25 103 ALA A C 1
ATOM 810 O O . ALA A 1 103 ? 4.359 0.869 -6.458 1.00 94.25 103 ALA A O 1
ATOM 811 N N . GLU A 1 104 ? 4.045 -0.825 -5.031 1.00 92.44 104 GLU A N 1
ATOM 812 C CA . GLU A 1 104 ? 5.222 -1.595 -5.451 1.00 92.44 104 GLU A CA 1
ATOM 813 C C . GLU A 1 104 ? 5.149 -1.967 -6.940 1.00 92.44 104 GLU A C 1
ATOM 815 O O . GLU A 1 104 ? 6.131 -1.799 -7.666 1.00 92.44 104 GLU A O 1
ATOM 820 N N . ALA A 1 105 ? 3.984 -2.407 -7.427 1.00 93.19 105 ALA A N 1
ATOM 821 C CA . ALA A 1 105 ? 3.782 -2.709 -8.844 1.00 93.19 105 ALA A CA 1
ATOM 822 C C . ALA A 1 105 ? 3.971 -1.467 -9.737 1.00 93.19 105 ALA A C 1
ATOM 824 O O . ALA A 1 105 ? 4.660 -1.541 -10.758 1.00 93.19 105 ALA A O 1
ATOM 825 N N . VAL A 1 106 ? 3.435 -0.314 -9.321 1.00 94.31 106 VAL A N 1
ATOM 826 C CA . VAL A 1 106 ? 3.644 0.982 -9.990 1.00 94.31 106 VAL A CA 1
ATOM 827 C C . VAL A 1 106 ? 5.131 1.351 -10.038 1.00 94.31 106 VAL A C 1
ATOM 829 O O . VAL A 1 106 ? 5.645 1.696 -11.104 1.00 94.31 106 VAL A O 1
ATOM 832 N N . CYS A 1 107 ? 5.849 1.208 -8.921 1.00 92.69 107 CYS A N 1
ATOM 833 C CA . CYS A 1 107 ? 7.285 1.478 -8.841 1.00 92.69 107 CYS A CA 1
ATOM 834 C C . CYS A 1 107 ? 8.105 0.560 -9.761 1.00 92.69 107 CYS A C 1
ATOM 836 O O . CYS A 1 107 ? 9.040 1.021 -10.411 1.00 92.69 107 CYS A O 1
ATOM 838 N N . VAL A 1 108 ? 7.762 -0.731 -9.848 1.00 91.88 108 VAL A N 1
ATOM 839 C CA . VAL A 1 108 ? 8.434 -1.677 -10.758 1.00 91.88 108 VAL A CA 1
ATOM 840 C C . VAL A 1 108 ? 8.182 -1.314 -12.220 1.00 91.88 108 VAL A C 1
ATOM 842 O O . VAL A 1 108 ? 9.102 -1.417 -13.032 1.00 91.88 108 VAL A O 1
ATOM 845 N N . LYS A 1 109 ? 6.961 -0.885 -12.560 1.00 92.12 109 LYS A N 1
ATOM 846 C CA . LYS A 1 109 ? 6.584 -0.545 -13.936 1.00 92.12 109 LYS A CA 1
ATOM 847 C C . LYS A 1 109 ? 7.256 0.731 -14.447 1.00 92.12 109 LYS A C 1
ATOM 849 O O . LYS A 1 109 ? 7.491 0.848 -15.649 1.00 92.12 109 LYS A O 1
ATOM 854 N N . GLY A 1 110 ? 7.593 1.642 -13.539 1.00 89.12 110 GLY A N 1
ATOM 855 C CA . GLY A 1 110 ? 8.345 2.858 -13.819 1.00 89.12 110 GLY A CA 1
ATOM 856 C C . GLY A 1 110 ? 7.509 4.128 -13.672 1.00 89.12 110 GLY A C 1
ATOM 857 O O . GLY A 1 110 ? 6.301 4.154 -13.933 1.00 89.12 110 GLY A O 1
ATOM 858 N N . LEU A 1 111 ? 8.194 5.194 -13.260 1.00 90.62 111 LEU A N 1
ATOM 859 C CA . LEU A 1 111 ? 7.638 6.524 -13.037 1.00 90.62 111 LEU A CA 1
ATOM 860 C C . LEU A 1 111 ? 8.292 7.526 -13.992 1.00 90.62 111 LEU A C 1
ATOM 862 O O . LEU A 1 111 ? 9.491 7.449 -14.262 1.00 90.62 111 LEU A O 1
ATOM 866 N N . LYS A 1 112 ? 7.502 8.476 -14.484 1.00 89.75 112 LYS A N 1
ATOM 867 C CA . LYS A 1 112 ? 7.973 9.651 -15.215 1.00 89.75 112 LYS A CA 1
ATOM 868 C C . LYS A 1 112 ? 8.597 10.643 -14.236 1.00 89.75 112 LYS A C 1
ATOM 870 O O . LYS A 1 112 ? 8.140 10.760 -13.099 1.00 89.75 112 LYS A O 1
ATOM 875 N N . ALA A 1 113 ? 9.613 11.368 -14.693 1.00 83.12 113 ALA A N 1
ATOM 876 C CA . ALA A 1 113 ? 10.153 12.487 -13.933 1.00 83.12 113 ALA A CA 1
ATOM 877 C C . ALA A 1 113 ? 9.063 13.558 -13.720 1.00 83.12 113 ALA A C 1
ATOM 879 O O . ALA A 1 113 ? 8.194 13.713 -14.584 1.00 83.12 113 ALA A O 1
ATOM 880 N N . PRO A 1 114 ? 9.073 14.270 -12.583 1.00 79.06 114 PRO A N 1
ATOM 881 C CA . PRO A 1 114 ? 8.185 15.406 -12.392 1.00 79.06 114 PRO A CA 1
ATOM 882 C C . PRO A 1 114 ? 8.599 16.534 -13.347 1.00 79.06 114 PRO A C 1
ATOM 884 O O . PRO A 1 114 ? 9.784 16.842 -13.456 1.00 79.06 114 PRO A O 1
ATOM 887 N N . GLU A 1 115 ? 7.632 17.114 -14.061 1.00 72.50 115 GLU A N 1
ATOM 888 C CA . GLU A 1 115 ? 7.867 18.232 -14.992 1.00 72.50 115 GLU A CA 1
ATOM 889 C C . GLU A 1 115 ? 8.145 19.536 -14.224 1.00 72.50 115 GLU A C 1
ATOM 891 O O . GLU A 1 115 ? 9.024 20.308 -14.603 1.00 72.50 115 GLU A O 1
ATOM 896 N N . ASP A 1 116 ? 7.486 19.711 -13.074 1.00 69.69 116 ASP A N 1
ATOM 897 C CA . ASP A 1 116 ? 7.621 20.884 -12.216 1.00 69.69 116 ASP A CA 1
ATOM 898 C C . ASP A 1 116 ? 8.491 20.584 -10.989 1.00 69.69 116 ASP A C 1
ATOM 900 O O . ASP A 1 116 ? 8.046 19.975 -10.010 1.00 69.69 116 ASP A O 1
ATOM 904 N N . SER A 1 117 ? 9.726 21.092 -10.988 1.00 65.44 117 SER A N 1
ATOM 905 C CA . SER A 1 117 ? 10.647 21.005 -9.840 1.00 65.44 117 SER A CA 1
ATOM 906 C C . SER A 1 117 ? 10.164 21.765 -8.593 1.00 65.44 117 SER A C 1
ATOM 908 O O . SER A 1 117 ? 10.749 21.625 -7.520 1.00 65.44 117 SER A O 1
ATOM 910 N N . SER A 1 118 ? 9.084 22.547 -8.708 1.00 70.94 118 SER A N 1
ATOM 911 C CA . SER A 1 118 ? 8.464 23.282 -7.601 1.00 70.94 118 SER A CA 1
ATOM 912 C C . SER A 1 118 ? 7.699 22.371 -6.627 1.00 70.94 118 SER A C 1
ATOM 914 O O . SER A 1 118 ? 7.579 22.702 -5.446 1.00 70.94 118 SER A O 1
ATOM 916 N N . ASN A 1 119 ? 7.217 21.202 -7.072 1.00 76.19 119 ASN A N 1
ATOM 917 C CA . ASN A 1 119 ? 6.486 20.278 -6.205 1.00 76.19 119 ASN A CA 1
ATOM 918 C C . ASN A 1 119 ? 7.453 19.377 -5.410 1.00 76.19 119 ASN A C 1
ATOM 920 O O . ASN A 1 119 ? 7.842 18.286 -5.846 1.00 76.19 119 ASN A O 1
ATOM 924 N N . SER A 1 120 ? 7.837 19.856 -4.222 1.00 83.81 120 SER A N 1
ATOM 925 C CA . SER A 1 120 ? 8.750 19.168 -3.293 1.00 83.81 120 SER A CA 1
ATOM 926 C C . SER A 1 120 ? 8.263 17.763 -2.907 1.00 83.81 120 SER A C 1
ATOM 928 O O . SER A 1 120 ? 9.047 16.809 -2.882 1.00 83.81 120 SER A O 1
ATOM 930 N N . ASP A 1 121 ? 6.957 17.603 -2.680 1.00 86.12 121 ASP A N 1
ATOM 931 C CA . ASP A 1 121 ? 6.370 16.329 -2.254 1.00 86.12 121 ASP A CA 1
ATOM 932 C C . ASP A 1 121 ? 6.376 15.300 -3.389 1.00 86.12 121 ASP A C 1
ATOM 934 O O . ASP A 1 121 ? 6.733 14.138 -3.172 1.00 86.12 121 ASP A O 1
ATOM 938 N N . ALA A 1 122 ? 6.036 15.726 -4.612 1.00 86.19 122 ALA A N 1
ATOM 939 C CA . ALA A 1 122 ? 6.067 14.857 -5.786 1.00 86.19 122 ALA A CA 1
ATOM 940 C C . ALA A 1 122 ? 7.487 14.369 -6.088 1.00 86.19 122 ALA A C 1
ATOM 942 O O . ALA A 1 122 ? 7.720 13.175 -6.288 1.00 86.19 122 ALA A O 1
ATOM 943 N N . THR A 1 123 ? 8.452 15.287 -6.030 1.00 87.62 123 THR A N 1
ATOM 944 C CA . THR A 1 123 ? 9.871 14.973 -6.215 1.00 87.62 123 THR A CA 1
ATOM 945 C C . THR A 1 123 ? 10.351 13.975 -5.161 1.00 87.62 123 THR A C 1
ATOM 947 O O . THR A 1 123 ? 10.945 12.950 -5.502 1.00 87.62 123 THR A O 1
ATOM 950 N N . SER A 1 124 ? 10.028 14.213 -3.888 1.00 88.75 124 SER A N 1
ATOM 951 C CA . SER A 1 124 ? 10.409 13.334 -2.777 1.00 88.75 124 SER A CA 1
ATOM 952 C C . SER A 1 124 ? 9.827 11.925 -2.924 1.00 88.75 124 SER A C 1
ATOM 954 O O . SER A 1 124 ? 10.543 10.934 -2.764 1.00 88.75 124 SER A O 1
ATOM 956 N N . ALA A 1 125 ? 8.547 11.810 -3.290 1.00 89.69 125 ALA A N 1
ATOM 957 C CA . ALA A 1 125 ? 7.887 10.521 -3.490 1.00 89.69 125 ALA A CA 1
ATOM 958 C C . ALA A 1 125 ? 8.519 9.709 -4.634 1.00 89.69 125 ALA A C 1
ATOM 960 O O . ALA A 1 125 ? 8.746 8.506 -4.490 1.00 89.69 125 ALA A O 1
ATOM 961 N N . ILE A 1 126 ? 8.855 10.364 -5.749 1.00 89.25 126 ILE A N 1
ATOM 962 C CA . ILE A 1 126 ? 9.505 9.722 -6.900 1.00 89.25 126 ILE A CA 1
ATOM 963 C C . ILE A 1 126 ? 10.931 9.281 -6.543 1.00 89.25 126 ILE A C 1
ATOM 965 O O . ILE A 1 126 ? 11.345 8.171 -6.890 1.00 89.25 126 ILE A O 1
ATOM 969 N N . VAL A 1 127 ? 11.685 10.101 -5.806 1.00 90.31 127 VAL A N 1
ATOM 970 C CA . VAL A 1 127 ? 13.022 9.730 -5.312 1.00 90.31 127 VAL A CA 1
ATOM 971 C C . VAL A 1 127 ? 12.946 8.497 -4.408 1.00 90.31 127 VAL A C 1
ATOM 973 O O . VAL A 1 127 ? 13.713 7.553 -4.597 1.00 90.31 127 VAL A O 1
ATOM 976 N N . LEU A 1 128 ? 11.984 8.443 -3.485 1.00 90.31 128 LEU A N 1
ATOM 977 C CA . LEU A 1 128 ? 11.779 7.278 -2.618 1.00 90.31 128 LEU A CA 1
ATOM 978 C C . LEU A 1 128 ? 11.419 6.017 -3.416 1.00 90.31 128 LEU A C 1
ATOM 980 O O . LEU A 1 128 ? 12.014 4.957 -3.209 1.00 90.31 128 LEU A O 1
ATOM 984 N N . ALA A 1 129 ? 10.487 6.124 -4.364 1.00 91.00 129 ALA A N 1
ATOM 985 C CA . ALA A 1 129 ? 10.069 5.011 -5.213 1.00 91.00 129 ALA A CA 1
ATOM 986 C C . ALA A 1 129 ? 11.221 4.460 -6.069 1.00 91.00 129 ALA A C 1
ATOM 988 O O . ALA A 1 129 ? 11.440 3.247 -6.135 1.00 91.00 129 ALA A O 1
ATOM 989 N N . THR A 1 130 ? 12.010 5.346 -6.678 1.00 88.06 130 THR A N 1
ATOM 990 C CA . THR A 1 130 ? 13.183 4.955 -7.474 1.00 88.06 130 THR A CA 1
ATOM 991 C C . THR A 1 130 ? 14.293 4.367 -6.601 1.00 88.06 130 THR A C 1
ATOM 993 O O . THR A 1 130 ? 14.943 3.394 -6.992 1.00 88.06 130 THR A O 1
ATOM 996 N N . GLN A 1 131 ? 14.495 4.883 -5.385 1.00 91.06 131 GLN A N 1
ATOM 997 C CA . GLN A 1 131 ? 15.428 4.303 -4.420 1.00 91.06 131 GLN A CA 1
ATOM 998 C C . GLN A 1 131 ? 15.007 2.885 -4.012 1.00 91.06 131 GLN A C 1
ATOM 1000 O O . GLN A 1 131 ? 15.853 1.983 -3.997 1.00 91.06 131 GLN A O 1
ATOM 1005 N N . TRP A 1 132 ? 13.719 2.666 -3.725 1.00 91.94 132 TRP A N 1
ATOM 1006 C CA . TRP A 1 132 ? 13.174 1.338 -3.440 1.00 91.94 132 TRP A CA 1
ATOM 1007 C C . TRP A 1 132 ? 13.391 0.379 -4.610 1.00 91.94 132 TRP A C 1
ATOM 1009 O O . TRP A 1 132 ? 13.944 -0.704 -4.420 1.00 91.94 132 TRP A O 1
ATOM 1019 N N . GLN A 1 133 ? 13.049 0.798 -5.830 1.00 91.06 133 GLN A N 1
ATOM 1020 C CA . GLN A 1 133 ? 13.206 -0.022 -7.031 1.00 91.06 133 GLN A CA 1
ATOM 1021 C C . GLN A 1 133 ? 14.668 -0.454 -7.225 1.00 91.06 133 GLN A C 1
ATOM 1023 O O . GLN A 1 133 ? 14.949 -1.624 -7.485 1.00 91.06 133 GLN A O 1
ATOM 1028 N N . ARG A 1 134 ? 15.628 0.459 -7.012 1.00 89.69 134 ARG A N 1
ATOM 1029 C CA . ARG A 1 134 ? 17.065 0.138 -7.053 1.00 89.69 134 ARG A CA 1
ATOM 1030 C C . ARG A 1 134 ? 17.466 -0.869 -5.973 1.00 89.69 134 ARG A C 1
ATOM 1032 O O . ARG A 1 134 ? 18.281 -1.749 -6.242 1.00 89.69 134 ARG A O 1
ATOM 1039 N N . ARG A 1 135 ? 16.934 -0.754 -4.749 1.00 91.69 135 ARG A N 1
ATOM 1040 C CA . ARG A 1 135 ? 17.184 -1.730 -3.668 1.00 91.69 135 ARG A CA 1
ATOM 1041 C C . ARG A 1 135 ? 16.629 -3.109 -4.028 1.00 91.69 135 ARG A C 1
ATOM 1043 O O . ARG A 1 135 ? 17.348 -4.090 -3.861 1.00 91.69 135 ARG A O 1
ATOM 1050 N N . LEU A 1 136 ? 15.417 -3.170 -4.581 1.00 89.56 136 LEU A N 1
ATOM 1051 C CA . LEU A 1 136 ? 14.789 -4.409 -5.039 1.00 89.56 136 LEU A CA 1
ATOM 1052 C C . LEU A 1 136 ? 15.619 -5.101 -6.127 1.00 89.56 136 LEU A C 1
ATOM 1054 O O . LEU A 1 136 ? 15.867 -6.298 -6.034 1.00 89.56 136 LEU A O 1
ATOM 1058 N N . ILE A 1 137 ? 16.089 -4.355 -7.133 1.00 88.62 137 ILE A N 1
ATOM 1059 C CA . ILE A 1 137 ? 16.929 -4.906 -8.208 1.00 88.62 137 ILE A CA 1
ATOM 1060 C C . ILE A 1 137 ? 18.232 -5.473 -7.639 1.00 88.62 137 ILE A C 1
ATOM 1062 O O . ILE A 1 137 ? 18.584 -6.610 -7.943 1.00 88.62 137 ILE A O 1
ATOM 1066 N N . ARG A 1 138 ? 18.919 -4.724 -6.767 1.00 89.19 138 ARG A N 1
ATOM 1067 C CA . ARG A 1 138 ? 20.157 -5.195 -6.124 1.00 89.19 138 ARG A CA 1
ATOM 1068 C C . ARG A 1 138 ? 19.935 -6.443 -5.279 1.00 89.19 138 ARG A C 1
ATOM 1070 O O . ARG A 1 138 ? 20.776 -7.333 -5.283 1.00 89.19 138 ARG A O 1
ATOM 1077 N N . GLN A 1 139 ? 18.824 -6.512 -4.548 1.00 86.94 139 GLN A N 1
ATOM 1078 C CA . GLN A 1 139 ? 18.498 -7.708 -3.783 1.00 86.94 139 GLN A CA 1
ATOM 1079 C C . GLN A 1 139 ? 18.241 -8.902 -4.703 1.00 86.94 139 GLN A C 1
ATOM 1081 O O . GLN A 1 139 ? 18.837 -9.945 -4.484 1.00 86.94 139 GLN A O 1
ATOM 1086 N N . ARG A 1 140 ? 17.439 -8.742 -5.760 1.00 85.69 140 ARG A N 1
ATOM 1087 C CA . ARG A 1 140 ? 17.207 -9.811 -6.742 1.00 85.69 140 ARG A CA 1
ATOM 1088 C C . ARG A 1 140 ? 18.504 -10.283 -7.404 1.00 85.69 140 ARG A C 1
ATOM 1090 O O . ARG A 1 140 ? 18.656 -11.467 -7.661 1.00 85.69 140 ARG A O 1
ATOM 1097 N N . GLN A 1 141 ? 19.449 -9.376 -7.658 1.00 85.31 141 GLN A N 1
ATOM 1098 C CA . GLN A 1 141 ? 20.779 -9.731 -8.162 1.00 85.31 141 GLN A CA 1
ATOM 1099 C C . GLN A 1 141 ? 21.569 -10.568 -7.151 1.00 85.31 141 GLN A C 1
ATOM 1101 O O . GLN A 1 141 ? 22.106 -11.601 -7.534 1.00 85.31 141 GLN A O 1
ATOM 1106 N N . ARG A 1 142 ? 21.595 -10.173 -5.87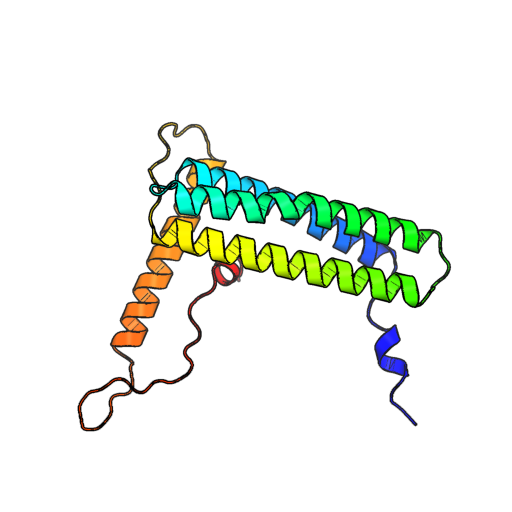0 1.00 81.62 142 ARG A N 1
ATOM 1107 C CA . ARG A 1 142 ? 22.207 -10.988 -4.805 1.00 81.62 142 ARG A CA 1
ATOM 1108 C C . ARG A 1 142 ? 21.552 -12.357 -4.703 1.00 81.62 142 ARG A C 1
ATOM 1110 O O . ARG A 1 142 ? 22.241 -13.356 -4.735 1.00 81.62 142 ARG A O 1
ATOM 1117 N N . GLU A 1 143 ? 20.227 -12.407 -4.714 1.00 78.31 143 GLU A N 1
ATOM 1118 C CA . GLU A 1 143 ? 19.454 -13.649 -4.705 1.00 78.31 143 GLU A CA 1
ATOM 1119 C C . GLU A 1 143 ? 19.778 -14.592 -5.874 1.00 78.31 143 GLU A C 1
ATOM 1121 O O . GLU A 1 143 ? 19.639 -15.800 -5.727 1.00 78.31 143 GLU A O 1
ATOM 1126 N N . ILE A 1 144 ? 20.165 -14.064 -7.039 1.00 77.50 144 ILE A N 1
ATOM 1127 C CA . ILE A 1 144 ? 20.593 -14.870 -8.194 1.00 77.50 144 ILE A CA 1
ATOM 1128 C C . ILE A 1 144 ? 22.020 -15.404 -8.002 1.00 77.50 144 ILE A C 1
ATOM 1130 O O . ILE A 1 144 ? 22.312 -16.523 -8.427 1.00 77.50 144 ILE A O 1
ATOM 1134 N N . VAL A 1 145 ? 22.904 -14.602 -7.403 1.00 78.19 145 VAL A N 1
ATOM 1135 C CA . VAL A 1 145 ? 24.303 -14.970 -7.130 1.00 78.19 145 VAL A CA 1
ATOM 1136 C C . VAL A 1 145 ? 24.386 -15.984 -5.989 1.00 78.19 145 VAL A C 1
ATOM 1138 O O . VAL A 1 145 ? 25.033 -17.012 -6.146 1.00 78.19 145 VAL A O 1
ATOM 1141 N N . ASP A 1 146 ? 23.668 -15.726 -4.900 1.00 78.00 146 ASP A N 1
ATOM 1142 C CA . ASP A 1 146 ? 23.647 -16.521 -3.667 1.00 78.00 146 ASP A CA 1
ATOM 1143 C C . ASP A 1 146 ? 22.640 -17.686 -3.734 1.00 78.00 146 ASP A C 1
ATOM 1145 O O . ASP A 1 146 ? 22.364 -18.342 -2.732 1.00 78.00 146 ASP A O 1
ATOM 1149 N N . ALA A 1 147 ? 22.035 -17.925 -4.902 1.00 74.88 147 ALA A N 1
ATOM 1150 C CA . ALA A 1 147 ? 21.110 -19.028 -5.113 1.00 74.88 147 ALA A CA 1
ATOM 1151 C C . ALA A 1 147 ? 21.827 -20.369 -4.929 1.00 74.88 147 ALA A C 1
ATOM 1153 O O . ALA A 1 147 ? 22.716 -20.686 -5.719 1.00 74.88 147 ALA A O 1
ATOM 1154 N N . ASP A 1 148 ? 21.384 -21.175 -3.961 1.00 76.06 148 ASP A N 1
ATOM 1155 C CA . ASP A 1 148 ? 21.808 -22.570 -3.867 1.00 76.06 148 ASP A CA 1
ATOM 1156 C C . ASP A 1 148 ? 21.387 -23.318 -5.139 1.00 76.06 148 ASP A C 1
ATOM 1158 O O . ASP A 1 148 ? 20.232 -23.229 -5.588 1.00 76.06 148 ASP A O 1
ATOM 1162 N N . ARG A 1 149 ? 22.350 -23.996 -5.761 1.00 78.31 149 ARG A N 1
ATOM 1163 C CA . ARG A 1 149 ? 22.161 -24.714 -7.022 1.00 78.31 149 ARG A CA 1
ATOM 1164 C C . ARG A 1 149 ? 22.309 -26.201 -6.760 1.00 78.31 149 ARG A C 1
ATOM 1166 O O . ARG A 1 149 ? 23.197 -26.616 -6.024 1.00 78.31 149 ARG A O 1
ATOM 1173 N N . ASP A 1 150 ? 21.429 -27.001 -7.344 1.00 77.31 150 ASP A N 1
ATOM 1174 C CA . ASP A 1 150 ? 21.608 -28.450 -7.345 1.00 77.31 150 ASP A CA 1
ATOM 1175 C C . ASP A 1 150 ? 22.756 -28.881 -8.278 1.00 77.31 150 ASP A C 1
ATOM 1177 O O . ASP A 1 150 ? 23.379 -28.062 -8.959 1.00 77.31 150 ASP A O 1
ATOM 1181 N N . ASP A 1 151 ? 23.025 -30.185 -8.324 1.00 84.38 151 ASP A N 1
ATOM 1182 C CA . ASP A 1 151 ? 24.090 -30.774 -9.146 1.00 84.38 151 ASP A CA 1
ATOM 1183 C C . ASP A 1 151 ? 23.876 -30.550 -10.658 1.00 84.38 151 ASP A C 1
AT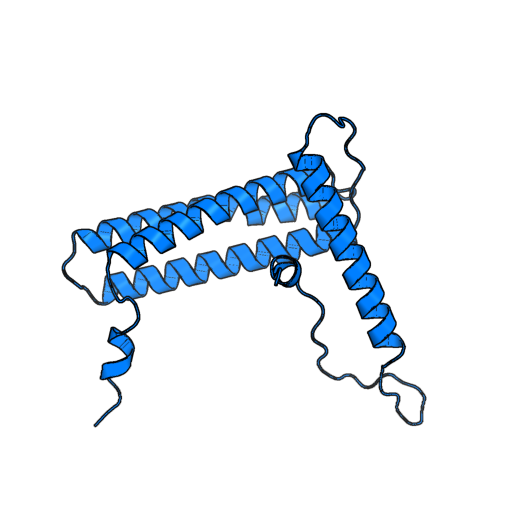OM 1185 O O . ASP A 1 151 ? 24.790 -30.742 -11.460 1.00 84.38 151 ASP A O 1
ATOM 1189 N N . LEU A 1 152 ? 22.672 -30.120 -11.056 1.00 79.88 152 LEU A N 1
ATOM 1190 C CA . LEU A 1 152 ? 22.296 -29.761 -12.424 1.00 79.88 152 LEU A CA 1
ATOM 1191 C C . LEU A 1 152 ? 22.373 -28.244 -12.672 1.00 79.88 152 LEU A C 1
ATOM 1193 O O . LEU A 1 152 ? 22.059 -27.773 -13.767 1.00 79.88 152 LEU A O 1
ATOM 1197 N N . GLY A 1 153 ? 22.797 -27.463 -11.676 1.00 72.38 153 GLY A N 1
ATOM 1198 C CA . GLY A 1 153 ? 22.910 -26.012 -11.753 1.00 72.38 153 GLY A CA 1
ATOM 1199 C C . GLY A 1 153 ? 21.573 -25.271 -11.651 1.00 72.38 153 GLY A C 1
ATOM 1200 O O . GLY A 1 153 ? 21.536 -24.065 -11.913 1.00 72.38 153 GLY A O 1
ATOM 1201 N N . LEU A 1 154 ? 20.482 -25.950 -11.286 1.00 74.38 154 LEU A N 1
ATOM 1202 C CA . LEU A 1 154 ? 19.155 -25.360 -11.133 1.00 74.38 154 LEU A CA 1
ATOM 1203 C C . LEU A 1 154 ? 18.996 -24.758 -9.737 1.00 74.38 154 LEU A C 1
ATOM 1205 O O . LEU A 1 154 ? 19.411 -25.329 -8.731 1.00 74.38 154 LEU A O 1
ATOM 1209 N N . ARG A 1 155 ? 18.365 -23.582 -9.671 1.00 73.56 155 ARG A N 1
ATOM 1210 C CA . ARG A 1 155 ? 18.110 -22.880 -8.409 1.00 73.56 155 ARG A CA 1
ATOM 1211 C C . ARG A 1 155 ? 17.114 -23.666 -7.557 1.00 73.56 155 ARG A C 1
ATOM 1213 O O . ARG A 1 155 ? 15.976 -23.866 -7.986 1.00 73.56 155 ARG A O 1
ATOM 1220 N N . ARG A 1 156 ? 17.502 -24.031 -6.332 1.00 68.69 156 ARG A N 1
ATOM 1221 C CA . ARG A 1 156 ? 16.578 -24.629 -5.360 1.00 68.69 156 ARG A CA 1
ATOM 1222 C C . ARG A 1 156 ? 15.536 -23.595 -4.925 1.00 68.69 156 ARG A C 1
ATOM 1224 O O . ARG A 1 156 ? 15.858 -22.435 -4.657 1.00 68.69 156 ARG A O 1
ATOM 1231 N N . ILE A 1 157 ? 14.267 -24.000 -4.898 1.00 60.59 157 ILE A N 1
ATOM 1232 C CA . ILE A 1 157 ? 13.152 -23.134 -4.501 1.00 60.59 157 ILE A CA 1
ATOM 1233 C C . ILE A 1 157 ? 13.059 -23.156 -2.973 1.00 60.59 157 ILE A C 1
ATOM 1235 O O . ILE A 1 157 ? 12.328 -23.959 -2.403 1.00 60.59 157 ILE A O 1
ATOM 1239 N N . GLU A 1 158 ? 13.805 -22.281 -2.306 1.00 61.59 158 GLU A N 1
ATOM 1240 C CA . GLU A 1 158 ? 13.528 -21.935 -0.909 1.00 61.59 158 GLU A CA 1
ATOM 1241 C C . GLU A 1 158 ? 12.650 -20.677 -0.832 1.00 61.59 158 GLU A C 1
ATOM 1243 O O . GLU A 1 158 ? 12.688 -19.809 -1.711 1.00 61.59 158 GLU A O 1
ATOM 1248 N N . GLU A 1 159 ? 11.830 -20.577 0.218 1.00 56.50 159 GLU A N 1
ATOM 1249 C CA . GLU A 1 159 ? 10.874 -19.485 0.433 1.00 56.50 159 GLU A CA 1
ATOM 1250 C C . GLU A 1 159 ? 11.607 -18.170 0.774 1.00 56.50 159 GLU A C 1
ATOM 1252 O O . GLU A 1 159 ? 11.781 -17.787 1.932 1.00 56.50 159 GLU A O 1
ATOM 1257 N N . HIS A 1 160 ? 12.092 -17.466 -0.251 1.00 57.03 160 HIS A N 1
ATOM 1258 C CA . HIS A 1 160 ? 12.865 -16.239 -0.069 1.00 57.03 160 HIS A CA 1
ATOM 1259 C C . HIS A 1 160 ? 11.961 -15.031 0.243 1.00 57.0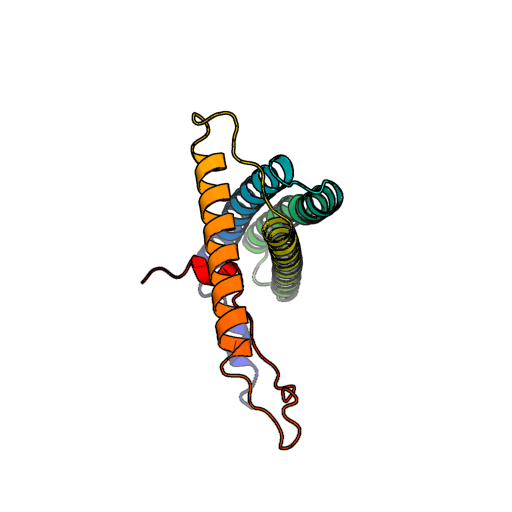3 160 HIS A C 1
ATOM 1261 O O . HIS A 1 160 ? 10.930 -14.827 -0.402 1.00 57.03 160 HIS A O 1
ATOM 1267 N N . ARG A 1 161 ? 12.341 -14.195 1.226 1.00 66.19 161 ARG A N 1
ATOM 1268 C CA . ARG A 1 161 ? 11.579 -12.998 1.648 1.00 66.19 161 ARG A CA 1
ATOM 1269 C C . ARG A 1 161 ? 12.114 -11.722 0.965 1.00 66.19 161 ARG A C 1
ATOM 1271 O O . ARG A 1 161 ? 13.097 -11.158 1.449 1.00 66.19 161 ARG A O 1
ATOM 1278 N N . PRO A 1 162 ? 11.475 -11.221 -0.112 1.00 65.00 162 PRO A N 1
ATOM 1279 C CA . PRO A 1 162 ? 11.906 -10.005 -0.806 1.00 65.00 162 PRO A CA 1
ATOM 1280 C C . PRO A 1 162 ? 11.761 -8.747 0.072 1.00 65.00 162 PRO A C 1
ATOM 1282 O O . PRO A 1 162 ? 10.997 -8.759 1.050 1.00 65.00 162 PRO A O 1
ATOM 1285 N N . PRO A 1 163 ? 12.445 -7.638 -0.276 1.00 68.25 163 PRO A N 1
ATOM 1286 C CA . PRO A 1 163 ? 12.397 -6.424 0.513 1.00 68.25 163 PRO A CA 1
ATOM 1287 C C . PRO A 1 163 ? 11.038 -5.758 0.318 1.00 68.25 163 PRO A C 1
ATOM 1289 O O . PRO A 1 163 ? 10.643 -5.428 -0.802 1.00 68.25 163 PRO A O 1
ATOM 1292 N N . LYS A 1 164 ? 10.319 -5.541 1.416 1.00 80.50 164 LYS A N 1
ATOM 1293 C CA . LYS A 1 164 ? 9.013 -4.872 1.396 1.00 80.50 164 LYS A CA 1
ATOM 1294 C C . LYS A 1 164 ? 9.220 -3.367 1.436 1.00 80.50 164 LYS A C 1
ATOM 1296 O O . LYS A 1 164 ? 10.098 -2.892 2.157 1.00 80.50 164 LYS A O 1
ATOM 1301 N N . LEU A 1 165 ? 8.390 -2.599 0.733 1.00 70.69 165 LEU A N 1
ATOM 1302 C CA . LEU A 1 165 ? 8.449 -1.130 0.750 1.00 70.69 165 LEU A CA 1
ATOM 1303 C C . LEU A 1 165 ? 8.424 -0.553 2.179 1.00 70.69 165 LEU A C 1
ATOM 1305 O O . LEU A 1 165 ? 9.119 0.413 2.486 1.00 70.69 165 LEU A O 1
ATOM 1309 N N . THR A 1 166 ? 7.721 -1.228 3.091 1.00 75.62 166 THR A N 1
ATOM 1310 C CA . THR A 1 166 ? 7.638 -0.887 4.519 1.00 75.62 166 THR A CA 1
ATOM 1311 C C . THR A 1 166 ? 8.984 -0.897 5.254 1.00 75.62 166 THR A C 1
ATOM 1313 O O . THR A 1 166 ? 9.090 -0.313 6.327 1.00 75.62 166 THR A O 1
ATOM 1316 N N . GLN A 1 167 ? 10.020 -1.554 4.721 1.00 74.06 167 GLN A N 1
ATOM 1317 C CA . GLN A 1 167 ? 11.344 -1.627 5.350 1.00 74.06 167 GLN A CA 1
ATOM 1318 C C . GLN A 1 167 ? 12.187 -0.359 5.145 1.00 74.06 167 GLN A C 1
ATOM 1320 O O . GLN A 1 167 ? 13.209 -0.214 5.806 1.00 74.06 167 GLN A O 1
ATOM 1325 N N . ILE A 1 168 ? 11.780 0.570 4.270 1.00 67.38 168 ILE A N 1
ATOM 1326 C CA . ILE A 1 168 ? 12.528 1.817 4.019 1.00 67.38 168 ILE A CA 1
ATOM 1327 C C . ILE A 1 168 ? 12.365 2.838 5.151 1.00 67.38 168 ILE A C 1
ATOM 1329 O O . ILE A 1 168 ? 13.262 3.643 5.368 1.00 67.38 168 ILE A O 1
ATOM 1333 N N . PHE A 1 169 ? 11.271 2.770 5.910 1.00 61.91 169 PHE A N 1
ATOM 1334 C CA . PHE A 1 169 ? 10.980 3.710 6.999 1.00 61.91 169 PHE A CA 1
ATOM 1335 C C . PHE A 1 169 ? 11.666 3.363 8.330 1.00 61.91 169 PHE A C 1
ATOM 1337 O O . PHE A 1 169 ? 11.451 4.054 9.320 1.00 61.91 169 PHE A O 1
ATOM 1344 N N . LYS A 1 170 ? 12.477 2.298 8.379 1.00 53.94 170 LYS A N 1
ATOM 1345 C CA . LYS A 1 170 ? 13.338 2.007 9.530 1.00 53.94 170 LYS A CA 1
ATOM 1346 C C . LYS A 1 170 ? 14.658 2.758 9.353 1.00 53.94 170 LYS A C 1
ATOM 1348 O O . LYS A 1 170 ? 15.604 2.218 8.788 1.00 53.94 170 LYS A O 1
ATOM 1353 N N . THR A 1 171 ? 14.683 4.016 9.766 1.00 47.50 171 THR A N 1
ATOM 1354 C CA . THR A 1 171 ? 15.927 4.723 10.092 1.00 47.50 171 THR A CA 1
ATOM 1355 C C . THR A 1 171 ? 16.320 4.364 11.522 1.00 47.50 171 THR A C 1
ATOM 1357 O O . THR A 1 171 ? 15.446 4.331 12.390 1.00 47.50 171 THR A O 1
ATOM 1360 N N . GLU A 1 172 ? 17.597 4.031 11.716 1.00 37.12 172 GLU A N 1
ATOM 1361 C CA . GLU A 1 172 ? 18.251 3.913 13.030 1.00 37.12 172 GLU A CA 1
ATOM 1362 C C . GLU A 1 172 ? 18.137 5.207 13.844 1.00 37.12 172 GLU A C 1
ATOM 1364 O O . GLU A 1 172 ? 18.117 6.296 13.217 1.00 37.12 172 GLU A O 1
#

Secondary structure (DSSP, 8-state):
--SSGGGG-S-S-HHHHHHHHHHHHHHHHHHHHHHHHHHHHBS-HHHHHHHHHHHTHHHHHHHHHHHHHHHHTTS---HHHHHHHHHHHHHHHHHHHHHHHHHHHHHHH-BPPPS-TT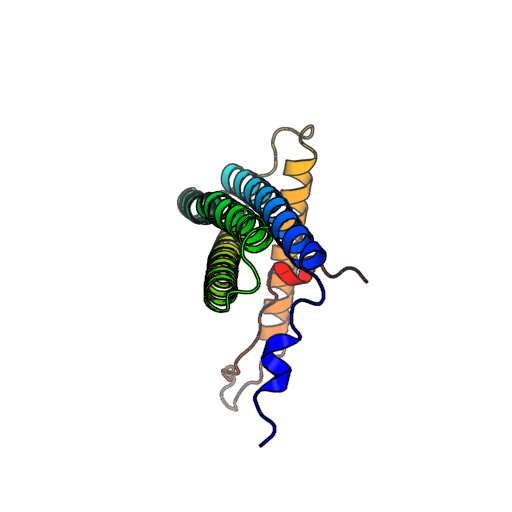-HHHHHHHHHHHHHHHHHHHHHHHHHHS--B-TTSPBP-----PPPGGGGG---